Protein AF-A0A222FK74-F1 (afdb_monomer)

InterPro domains:
  IPR025362 Domain of unknown function DUF4266 [PF14086] (18-67)

pLDDT: mean 76.97, std 11.94, range [45.31, 91.12]

Organism: NCBI:txid1249553

Mean predicted aligned error: 10.37 Å

Sequence (67 aa):
MRILIPLLVLLATGCAQVQPWERGYLSEDVMAWEVDPMKSSLDRHIYFSKEGSSGGGQAAGGGCGCN

Solvent-accessible surface area (backbone atoms only — not comparable to full-atom values): 4440 Å² total; per-residue (Å²): 116,88,66,53,61,62,53,53,57,65,67,62,72,77,78,70,90,75,56,55,71,56,32,51,79,71,41,54,77,88,68,33,93,55,86,48,60,66,60,52,51,50,54,48,51,54,48,30,67,72,71,75,48,83,92,79,92,78,74,89,66,73,40,63,64,82,126

Foldseek 3Di:
DVPVVVVVVVVPVPDDDDDLQVLAVVDDLVQWPDVDVVVVVVVVVVVCVVVVHDDDDDDPTSHSNDD

Radius of gyration: 18.38 Å; Cα contacts (8 Å, |Δi|>4): 29; chains: 1; bounding box: 46×39×28 Å

Secondary structure (DSSP, 8-state):
-TTHHHHHHHHGGG-----TTTHHHH--GGG-S-S-HHHHHHHHHHHHHHHT--S------SSS---

Structure (mmCIF, N/CA/C/O backbone):
data_AF-A0A222FK74-F1
#
_entry.id   AF-A0A222FK74-F1
#
loop_
_atom_site.group_PDB
_atom_site.id
_atom_site.type_symbol
_atom_site.label_atom_id
_atom_site.label_alt_id
_atom_site.label_comp_id
_atom_site.label_asym_id
_atom_site.label_entity_id
_atom_site.label_seq_id
_atom_site.pdbx_PDB_ins_code
_atom_site.Cartn_x
_atom_site.Cartn_y
_atom_site.Cartn_z
_atom_site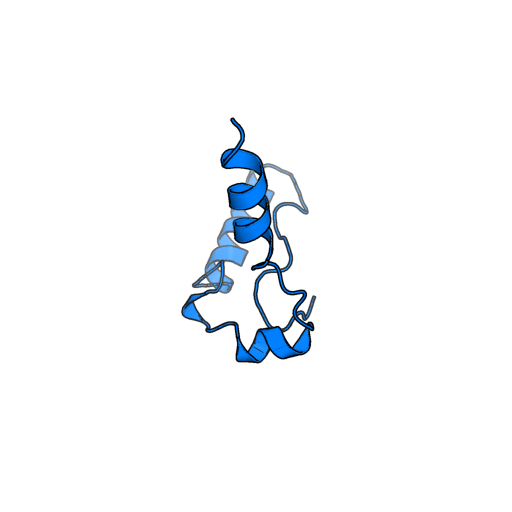.occupancy
_atom_site.B_iso_or_equiv
_atom_site.auth_seq_id
_atom_site.auth_comp_id
_atom_site.auth_asym_id
_atom_site.auth_atom_id
_atom_site.pdbx_PDB_model_num
ATOM 1 N N . MET A 1 1 ? -24.228 26.852 6.066 1.00 61.22 1 MET A N 1
ATOM 2 C CA . MET A 1 1 ? -23.134 26.483 7.002 1.00 61.22 1 MET A CA 1
ATOM 3 C C . MET A 1 1 ? -23.574 25.627 8.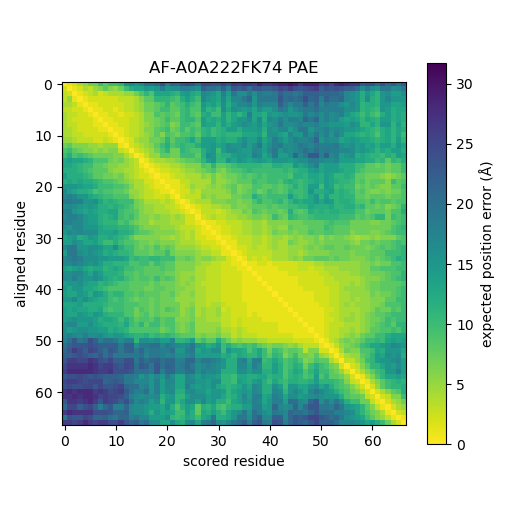190 1.00 61.22 1 MET A C 1
ATOM 5 O O . MET A 1 1 ? -22.866 24.682 8.492 1.00 61.22 1 MET A O 1
ATOM 9 N N . ARG A 1 2 ? -24.727 25.873 8.836 1.00 76.38 2 ARG A N 1
ATOM 10 C CA . ARG A 1 2 ? -25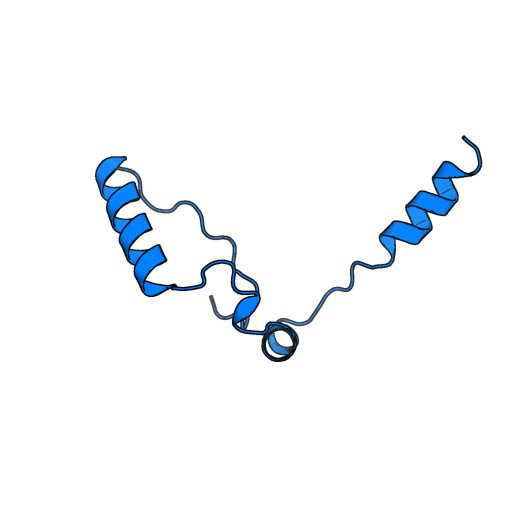.155 25.135 10.054 1.00 76.38 2 ARG A CA 1
ATOM 11 C C . ARG A 1 2 ? -25.323 23.612 9.880 1.00 76.38 2 ARG A C 1
ATOM 13 O O . ARG A 1 2 ? -25.183 22.884 10.847 1.00 76.38 2 ARG A O 1
ATOM 20 N N . ILE A 1 3 ? -25.570 23.144 8.655 1.00 85.25 3 ILE A N 1
ATOM 21 C CA . ILE A 1 3 ? -25.790 21.723 8.322 1.00 85.25 3 ILE A CA 1
ATOM 22 C C . ILE A 1 3 ? -24.502 20.975 7.933 1.00 85.25 3 ILE A C 1
ATOM 24 O O . ILE A 1 3 ? -24.484 19.752 7.931 1.00 85.25 3 ILE A O 1
ATOM 28 N N . LEU A 1 4 ? -23.415 21.690 7.619 1.00 88.38 4 LEU A N 1
ATOM 29 C CA . LEU A 1 4 ? -22.168 21.067 7.150 1.00 88.38 4 LEU A CA 1
ATOM 30 C C . LEU A 1 4 ? -21.414 20.361 8.282 1.00 88.38 4 LEU A C 1
ATOM 32 O O . LEU A 1 4 ? -20.840 19.301 8.070 1.00 88.38 4 LEU A O 1
ATOM 36 N N . ILE A 1 5 ? -21.457 20.930 9.489 1.00 88.25 5 ILE A N 1
ATOM 37 C CA . ILE A 1 5 ? -20.794 20.379 10.675 1.00 88.25 5 ILE A CA 1
ATOM 38 C C . ILE A 1 5 ? -21.377 19.009 11.071 1.00 88.25 5 ILE A C 1
ATOM 40 O O . ILE A 1 5 ? -20.599 18.063 11.172 1.00 88.25 5 ILE A O 1
ATOM 44 N N . PRO A 1 6 ? -22.705 18.835 11.246 1.00 90.19 6 PRO A N 1
ATOM 45 C CA . PRO A 1 6 ? -23.249 17.518 11.585 1.00 90.19 6 PRO A CA 1
ATOM 46 C C . PRO A 1 6 ? -23.075 16.491 10.455 1.00 90.19 6 PRO A C 1
ATOM 48 O O . PRO A 1 6 ? -22.852 15.318 10.738 1.00 90.19 6 PRO A O 1
ATOM 51 N N . LEU A 1 7 ? -23.113 16.916 9.186 1.00 90.31 7 LEU A N 1
ATOM 52 C CA . LEU A 1 7 ? -22.888 16.029 8.039 1.00 90.31 7 LEU A CA 1
ATOM 53 C C . LEU A 1 7 ? -21.458 15.465 8.016 1.00 90.31 7 LEU A C 1
ATOM 55 O O . LEU A 1 7 ? -21.269 14.276 7.775 1.00 90.31 7 LEU A O 1
ATOM 59 N N . LEU A 1 8 ? -20.459 16.302 8.310 1.00 88.62 8 LEU A N 1
ATOM 60 C CA . LEU A 1 8 ? -19.056 15.887 8.383 1.00 88.62 8 LEU A CA 1
ATOM 61 C C . LEU A 1 8 ? -18.818 14.870 9.511 1.00 88.62 8 LEU A C 1
ATOM 63 O O . LEU A 1 8 ? -18.098 13.895 9.321 1.00 88.62 8 LEU A O 1
ATOM 67 N N . VAL A 1 9 ? -19.454 15.075 10.670 1.00 87.81 9 VAL A N 1
ATOM 68 C CA . VAL A 1 9 ? -19.363 14.149 11.812 1.00 87.81 9 VAL A CA 1
ATOM 69 C C . VAL A 1 9 ? -19.961 12.785 11.463 1.00 87.81 9 VAL A C 1
ATOM 71 O O . VAL A 1 9 ? -19.391 11.763 11.834 1.00 87.81 9 VAL A O 1
ATOM 74 N N . LEU A 1 10 ? -21.063 12.753 10.706 1.00 87.62 10 LEU A N 1
ATOM 75 C CA . LEU A 1 10 ? -21.699 11.503 10.283 1.00 87.62 10 LEU A CA 1
ATOM 76 C C . LEU A 1 10 ? -20.816 10.679 9.329 1.00 87.62 10 LEU A C 1
ATOM 78 O O . LEU A 1 10 ? -20.855 9.456 9.367 1.00 87.62 10 LEU A O 1
ATOM 82 N N . LEU A 1 11 ? -20.015 11.342 8.491 1.00 86.50 11 LEU A N 1
ATOM 83 C CA . LEU A 1 11 ? -19.113 10.699 7.527 1.00 86.50 11 LEU A CA 1
ATOM 84 C C . LEU A 1 11 ? -17.843 10.122 8.179 1.00 86.50 11 LEU A C 1
ATOM 86 O O . LEU A 1 11 ? -17.205 9.245 7.604 1.00 86.50 11 LEU A O 1
ATOM 90 N N . ALA A 1 12 ? -17.471 10.595 9.371 1.00 83.94 12 ALA A N 1
ATOM 91 C CA . ALA A 1 12 ? -16.247 10.182 10.060 1.00 83.94 12 ALA A CA 1
ATOM 92 C C . ALA A 1 12 ? -16.391 8.884 10.883 1.00 83.94 12 ALA A C 1
ATOM 94 O O . ALA A 1 12 ? -15.393 8.358 11.371 1.00 83.94 12 ALA A O 1
ATOM 95 N N . THR A 1 13 ? -17.603 8.342 11.045 1.00 80.19 13 THR A N 1
ATOM 96 C CA . THR A 1 13 ? -17.863 7.160 11.894 1.00 80.19 13 THR A CA 1
ATOM 97 C C . THR A 1 13 ? -17.501 5.819 11.243 1.00 80.19 13 THR A C 1
ATOM 99 O O . THR A 1 13 ? -17.565 4.791 11.910 1.00 80.19 13 THR A O 1
ATOM 102 N N . GLY A 1 14 ? -17.099 5.805 9.966 1.00 71.56 14 GLY A N 1
ATOM 103 C CA . GLY A 1 14 ? -16.752 4.581 9.228 1.00 71.56 14 GLY A CA 1
ATOM 104 C C . GLY A 1 14 ? -15.331 4.048 9.457 1.00 71.56 14 GLY A C 1
ATOM 105 O O . GLY A 1 14 ? -15.025 2.936 9.036 1.00 71.56 14 GLY A O 1
ATOM 106 N N . CYS A 1 15 ? -14.451 4.812 10.110 1.00 72.75 15 CYS A N 1
ATOM 107 C CA . CYS A 1 15 ? -13.073 4.392 10.363 1.00 72.75 15 CYS A CA 1
ATOM 108 C C . CYS A 1 15 ? -12.999 3.500 11.612 1.00 72.75 15 CYS A C 1
ATOM 110 O O . CYS A 1 15 ? -12.832 3.996 12.725 1.00 72.75 15 CYS A O 1
ATOM 112 N N . ALA A 1 16 ? -13.117 2.182 11.431 1.00 76.38 16 ALA A N 1
ATOM 113 C CA . ALA A 1 16 ? -12.877 1.200 12.487 1.00 76.38 16 ALA A CA 1
ATOM 114 C C . ALA A 1 16 ? -11.424 0.705 12.448 1.00 76.38 16 ALA A C 1
ATOM 116 O O . ALA A 1 16 ? -10.910 0.328 11.394 1.00 76.38 16 ALA A O 1
ATOM 117 N N . GLN A 1 17 ? -10.760 0.685 13.605 1.00 77.56 17 GLN A N 1
ATOM 118 C CA . GLN A 1 17 ? -9.449 0.055 13.738 1.00 77.56 17 GLN A CA 1
ATOM 119 C C . GLN A 1 17 ? -9.629 -1.468 13.721 1.00 77.56 17 GLN A C 1
ATOM 121 O O . GLN A 1 17 ? -10.203 -2.030 14.650 1.00 77.56 17 GLN A O 1
ATOM 126 N N . VAL A 1 18 ? -9.126 -2.124 12.676 1.00 76.69 18 VAL A N 1
ATOM 127 C CA . VAL A 1 18 ? -9.200 -3.582 12.497 1.00 76.69 18 VAL A CA 1
ATOM 128 C C . VAL A 1 18 ? -7.929 -4.232 13.045 1.00 76.69 18 VAL A C 1
ATOM 130 O O . VAL A 1 18 ? -6.821 -3.715 12.849 1.00 76.69 18 VAL A O 1
ATOM 133 N N . GLN A 1 19 ? -8.064 -5.353 13.749 1.00 81.19 19 GLN A N 1
ATOM 134 C CA . GLN A 1 19 ? -6.920 -6.070 14.310 1.00 81.19 19 GLN A CA 1
ATOM 135 C C . GLN A 1 19 ? -6.112 -6.745 13.185 1.00 81.19 19 GLN A C 1
ATOM 137 O O . GLN A 1 19 ? -6.682 -7.168 12.176 1.00 81.19 19 GLN A O 1
ATOM 142 N N . PRO A 1 20 ? -4.776 -6.883 13.312 1.00 72.81 20 PRO A N 1
ATOM 143 C CA . PRO A 1 20 ? -3.939 -7.404 12.232 1.00 72.81 20 PRO A CA 1
ATOM 144 C C . PRO A 1 20 ? -4.376 -8.762 11.665 1.00 72.81 20 PRO A C 1
ATOM 146 O O . PRO A 1 20 ? -4.290 -8.941 10.455 1.00 72.81 20 PRO A O 1
ATOM 149 N N . TRP A 1 21 ? -4.871 -9.673 12.508 1.00 76.06 21 TRP A N 1
ATOM 150 C CA . TRP A 1 21 ? -5.332 -11.011 12.117 1.00 76.06 21 TRP A CA 1
ATOM 151 C C . TRP A 1 21 ? -6.730 -11.033 11.489 1.00 76.06 21 TRP A C 1
ATOM 153 O O . TRP A 1 21 ? -7.036 -11.944 10.726 1.00 76.06 21 TRP A O 1
ATOM 163 N N . GLU A 1 22 ? -7.573 -10.035 11.761 1.00 77.19 22 GLU A N 1
ATOM 164 C CA . GLU A 1 22 ? -8.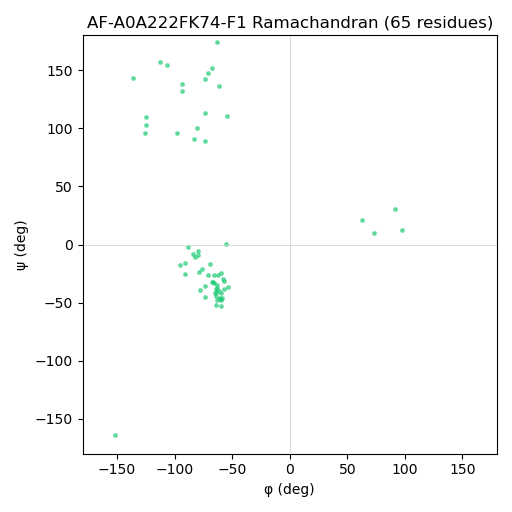895 -9.903 11.130 1.00 77.19 22 GLU A CA 1
ATOM 165 C C . GLU A 1 22 ? -8.764 -9.509 9.655 1.00 77.19 22 GLU A C 1
ATOM 167 O O . GLU A 1 22 ? -9.608 -9.871 8.836 1.00 77.19 22 GLU A O 1
ATOM 172 N N . ARG A 1 23 ? -7.661 -8.835 9.293 1.00 72.62 23 ARG A N 1
ATOM 173 C CA . ARG A 1 23 ? -7.371 -8.470 7.903 1.00 72.62 23 ARG A CA 1
ATOM 174 C C . ARG A 1 23 ? -7.327 -9.687 6.992 1.00 72.62 23 ARG A C 1
ATOM 176 O O . ARG A 1 23 ? -7.876 -9.596 5.912 1.00 72.62 23 ARG A O 1
ATOM 183 N N . GLY A 1 24 ? -6.795 -10.826 7.440 1.00 70.69 24 GLY A N 1
ATOM 184 C CA . GLY A 1 24 ? -6.746 -12.044 6.622 1.00 70.69 24 GLY A CA 1
ATOM 185 C C . GLY A 1 24 ? -8.118 -12.603 6.219 1.00 70.69 24 GLY A C 1
ATOM 186 O O . GLY A 1 24 ? -8.216 -13.255 5.189 1.00 70.69 24 GLY A O 1
ATOM 187 N N . TYR A 1 25 ? -9.175 -12.336 6.995 1.00 78.00 25 TYR A N 1
ATOM 188 C CA . TYR A 1 25 ? -10.545 -12.750 6.661 1.00 78.00 25 TYR A CA 1
ATOM 189 C C . TYR A 1 25 ? -11.311 -11.690 5.860 1.00 78.00 25 TYR A C 1
ATOM 191 O O . TYR A 1 25 ? -12.259 -12.024 5.156 1.00 78.00 25 TYR A O 1
ATOM 199 N N . LEU A 1 26 ? -10.926 -10.418 5.996 1.00 76.88 26 LEU A N 1
ATOM 200 C CA . LEU A 1 26 ? -11.571 -9.272 5.347 1.00 76.88 26 LEU A CA 1
ATOM 201 C C . LEU A 1 26 ? -10.887 -8.852 4.034 1.00 76.88 26 LEU A C 1
ATOM 203 O O . LEU A 1 26 ? -11.485 -8.113 3.258 1.00 76.88 26 LEU A O 1
ATOM 207 N N . SER A 1 27 ? -9.645 -9.279 3.787 1.00 75.94 27 SER A N 1
ATOM 208 C CA . SER A 1 27 ? -8.889 -8.992 2.566 1.00 75.94 27 SER A CA 1
ATOM 209 C C . SER A 1 27 ? -8.992 -10.161 1.591 1.00 75.94 27 SER A C 1
ATOM 211 O O . SER A 1 27 ? -8.229 -11.122 1.693 1.00 75.94 27 SER A O 1
ATOM 213 N N . GLU A 1 28 ? -9.924 -10.086 0.645 1.00 78.56 28 GLU A N 1
ATOM 214 C CA . GLU A 1 28 ? -9.942 -11.021 -0.483 1.00 78.56 28 GLU A CA 1
ATOM 215 C C . GLU A 1 28 ?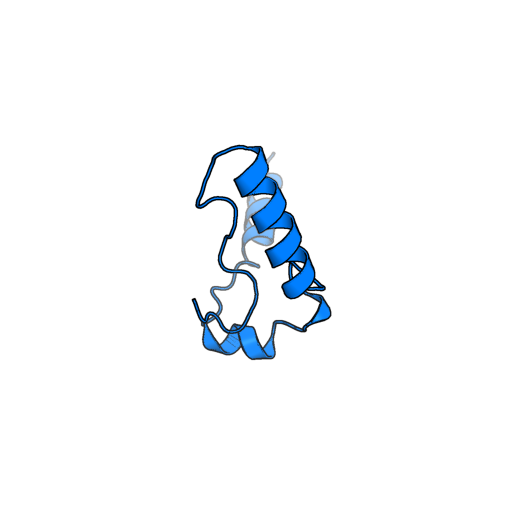 -8.726 -10.780 -1.392 1.00 78.56 28 GLU A C 1
ATOM 217 O O . GLU A 1 28 ? -8.255 -9.647 -1.516 1.00 78.56 28 GLU A O 1
ATOM 222 N N . ASP A 1 29 ? -8.257 -11.817 -2.089 1.00 75.81 29 ASP A N 1
ATOM 223 C CA . ASP A 1 29 ? -7.079 -11.731 -2.969 1.00 75.81 29 ASP A CA 1
ATOM 224 C C . ASP A 1 29 ? -7.224 -10.651 -4.057 1.00 75.81 29 ASP A C 1
ATOM 226 O O . ASP A 1 29 ? -6.256 -9.997 -4.438 1.00 75.81 29 ASP A O 1
ATOM 230 N N . VAL A 1 30 ? -8.453 -10.397 -4.521 1.00 79.81 30 VAL A N 1
ATOM 231 C CA . VAL A 1 30 ? -8.763 -9.354 -5.517 1.00 79.81 30 VAL A CA 1
ATOM 232 C C . VAL A 1 30 ? -8.604 -7.926 -4.984 1.00 79.81 30 VAL A C 1
ATOM 234 O O . VAL A 1 30 ? -8.545 -6.984 -5.772 1.00 79.81 30 VAL A O 1
ATOM 237 N N . MET A 1 31 ? -8.548 -7.751 -3.662 1.00 77.06 31 MET A N 1
ATOM 238 C CA . MET A 1 31 ? -8.334 -6.458 -3.004 1.00 77.06 31 MET A CA 1
ATOM 239 C C . MET A 1 31 ? -6.844 -6.147 -2.806 1.00 77.06 31 MET A C 1
ATOM 241 O O . MET A 1 31 ? -6.504 -5.082 -2.282 1.00 77.06 31 MET A O 1
ATOM 245 N N . ALA A 1 32 ? -5.946 -7.060 -3.195 1.00 77.44 32 ALA A N 1
ATOM 246 C CA . ALA A 1 32 ? -4.514 -6.834 -3.117 1.00 77.44 32 ALA A CA 1
ATOM 247 C C . ALA A 1 32 ? -4.102 -5.646 -4.000 1.00 77.44 32 ALA A C 1
ATOM 249 O O . ALA A 1 32 ? -4.515 -5.523 -5.152 1.00 77.44 32 ALA A O 1
ATOM 250 N N . TRP A 1 33 ? -3.226 -4.788 -3.469 1.00 76.38 33 TRP A N 1
ATOM 251 C CA . TRP A 1 33 ? -2.635 -3.675 -4.226 1.00 76.38 33 TRP A CA 1
ATOM 252 C C . TRP A 1 33 ? -1.884 -4.144 -5.473 1.00 76.38 33 TRP A C 1
ATOM 254 O O . TRP A 1 33 ? -1.795 -3.415 -6.456 1.00 76.38 33 TRP A O 1
ATOM 264 N N . GLU A 1 34 ? -1.340 -5.357 -5.409 1.00 79.38 34 GLU A N 1
ATOM 265 C CA . GLU A 1 34 ? -0.577 -5.993 -6.469 1.00 79.38 34 GLU A CA 1
ATOM 266 C C . GLU A 1 34 ? -1.211 -7.344 -6.774 1.00 79.38 34 GLU A C 1
ATOM 268 O O . GLU A 1 34 ? -1.131 -8.273 -5.971 1.00 79.38 34 GLU A O 1
ATOM 273 N N . VAL A 1 35 ? -1.837 -7.444 -7.945 1.00 79.19 35 VAL A N 1
ATOM 274 C CA . VAL A 1 35 ? -2.508 -8.669 -8.408 1.00 79.19 35 VAL A CA 1
ATOM 275 C C . VAL A 1 35 ? -1.494 -9.787 -8.678 1.00 79.19 35 VAL A C 1
ATOM 277 O O . VAL A 1 35 ? -1.789 -10.961 -8.480 1.00 79.19 35 VAL A O 1
ATOM 280 N N . ASP A 1 36 ? -0.285 -9.420 -9.110 1.00 86.25 36 ASP A N 1
ATOM 281 C CA . ASP A 1 36 ? 0.835 -10.336 -9.312 1.00 86.25 36 ASP A CA 1
ATOM 282 C C . ASP A 1 36 ? 2.060 -9.830 -8.525 1.00 86.25 36 ASP A C 1
ATOM 284 O O . ASP A 1 36 ? 2.815 -8.974 -9.008 1.00 86.25 36 ASP A O 1
ATOM 288 N N . PRO A 1 37 ? 2.285 -10.345 -7.303 1.00 80.69 37 PRO A N 1
ATOM 289 C CA . PRO A 1 37 ? 3.390 -9.901 -6.462 1.00 80.69 37 PRO A CA 1
ATOM 290 C C . PRO A 1 37 ? 4.761 -10.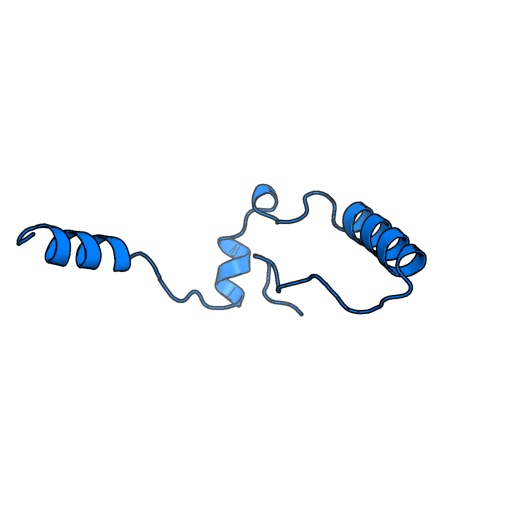257 -7.053 1.00 80.69 37 PRO A C 1
ATOM 292 O O . PRO A 1 37 ? 5.744 -9.563 -6.778 1.00 80.69 37 PRO A O 1
ATOM 295 N N . MET A 1 38 ? 4.850 -11.304 -7.881 1.00 87.44 38 MET A N 1
ATOM 296 C CA . MET A 1 38 ? 6.106 -11.710 -8.508 1.00 87.44 38 MET A CA 1
ATOM 297 C C . MET A 1 38 ? 6.490 -10.738 -9.620 1.00 87.44 38 MET A C 1
ATOM 299 O O . MET A 1 38 ? 7.629 -10.263 -9.660 1.00 87.44 38 MET A O 1
ATOM 303 N N . LYS A 1 39 ? 5.523 -10.373 -10.465 1.00 90.69 39 LYS A N 1
ATOM 304 C CA . LYS A 1 39 ? 5.705 -9.332 -11.476 1.00 90.69 39 LYS A CA 1
ATOM 305 C C . LYS A 1 39 ? 6.040 -7.981 -10.844 1.00 90.69 39 LYS A C 1
ATOM 307 O O . LYS A 1 39 ? 7.010 -7.356 -11.261 1.00 90.69 39 LYS A O 1
ATOM 312 N N . SER A 1 40 ? 5.303 -7.562 -9.814 1.00 87.62 40 SER A N 1
ATOM 313 C CA . SER A 1 40 ? 5.567 -6.300 -9.105 1.00 87.62 40 SER A CA 1
ATOM 314 C C . SER A 1 40 ? 6.970 -6.259 -8.486 1.00 87.62 40 SER A C 1
ATOM 316 O O . SER A 1 40 ? 7.684 -5.258 -8.595 1.00 87.62 40 SER A O 1
ATOM 318 N N . SER A 1 41 ? 7.414 -7.371 -7.889 1.00 86.12 41 SER A N 1
ATOM 319 C CA . SER A 1 41 ? 8.774 -7.509 -7.358 1.00 86.12 41 SER A CA 1
ATOM 320 C C . SER A 1 41 ? 9.837 -7.343 -8.449 1.00 86.12 41 SER A C 1
ATOM 322 O O . SER A 1 41 ? 10.795 -6.586 -8.271 1.00 86.12 41 SER A O 1
ATOM 324 N N . LEU A 1 42 ? 9.642 -7.991 -9.603 1.00 90.62 42 LEU A N 1
ATOM 325 C CA . LEU A 1 42 ? 10.542 -7.874 -10.749 1.00 90.62 42 LEU A CA 1
ATOM 326 C C . LEU A 1 42 ? 10.582 -6.444 -11.306 1.00 90.62 42 LEU A C 1
ATOM 328 O O . LEU A 1 42 ? 11.667 -5.895 -11.505 1.00 90.62 42 LEU A O 1
ATOM 332 N N . ASP A 1 43 ? 9.419 -5.829 -11.520 1.00 90.00 43 ASP A N 1
ATOM 333 C CA . ASP A 1 43 ? 9.310 -4.472 -12.061 1.00 90.00 43 ASP A CA 1
ATOM 334 C C . ASP A 1 43 ? 9.987 -3.453 -11.121 1.00 90.00 43 ASP A C 1
ATOM 336 O O . ASP A 1 43 ? 10.740 -2.586 -11.578 1.00 90.00 43 ASP A O 1
ATOM 340 N N . ARG A 1 44 ? 9.834 -3.616 -9.797 1.00 86.38 44 ARG A N 1
ATOM 341 C CA . ARG A 1 44 ? 10.571 -2.818 -8.801 1.00 86.38 44 ARG A CA 1
ATOM 342 C C . ARG A 1 44 ? 12.072 -3.047 -8.853 1.00 86.38 44 ARG A C 1
ATOM 344 O O . ARG A 1 44 ? 12.822 -2.076 -8.772 1.00 86.38 44 ARG A O 1
ATOM 351 N N . HIS A 1 45 ? 12.521 -4.296 -8.967 1.00 88.81 45 HIS A N 1
ATOM 352 C CA . HIS A 1 45 ? 13.949 -4.584 -9.057 1.00 88.81 45 HIS A CA 1
ATOM 353 C C . HIS A 1 45 ? 14.569 -3.870 -10.262 1.00 88.81 45 HIS A C 1
ATOM 355 O O . HIS A 1 45 ? 15.574 -3.176 -10.112 1.00 88.81 45 HIS A O 1
ATOM 361 N N . ILE A 1 46 ? 13.909 -3.947 -11.421 1.00 91.12 46 ILE A N 1
ATOM 362 C CA . ILE A 1 46 ? 14.320 -3.246 -12.641 1.00 91.12 46 ILE A CA 1
ATOM 363 C C . ILE A 1 46 ? 14.349 -1.729 -12.421 1.00 91.12 46 ILE A C 1
ATOM 365 O O . ILE A 1 46 ? 15.326 -1.081 -12.797 1.00 91.12 46 ILE A O 1
ATOM 369 N N . TYR A 1 47 ? 13.298 -1.161 -11.827 1.00 89.44 47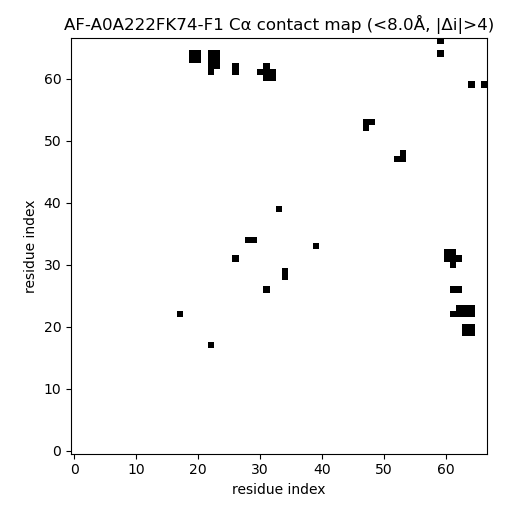 TYR A N 1
ATOM 370 C CA . TYR A 1 47 ? 13.199 0.276 -11.572 1.00 89.44 47 TYR A CA 1
ATOM 371 C C . TYR A 1 47 ? 14.342 0.777 -10.682 1.00 89.44 47 TYR A C 1
ATOM 373 O O . TYR A 1 47 ? 15.082 1.676 -11.074 1.00 89.44 47 TYR A O 1
ATOM 381 N N . PHE A 1 48 ? 14.555 0.146 -9.526 1.00 87.75 48 PHE A N 1
ATOM 382 C CA . PHE A 1 48 ? 15.609 0.533 -8.585 1.00 87.75 48 PHE A CA 1
ATOM 383 C C . PHE A 1 48 ? 17.012 0.372 -9.166 1.00 87.75 48 PHE A C 1
ATOM 385 O O . PHE A 1 48 ? 17.866 1.237 -8.971 1.00 87.75 48 PHE A O 1
ATOM 392 N N . SER A 1 49 ? 17.235 -0.683 -9.953 1.00 89.62 49 SER A N 1
ATOM 393 C CA . SER A 1 49 ? 18.491 -0.858 -10.681 1.00 89.62 49 SER A CA 1
ATOM 394 C C . SER A 1 49 ? 18.740 0.246 -11.710 1.00 89.62 49 SER A C 1
ATOM 396 O O . SER A 1 49 ? 19.889 0.638 -11.897 1.00 89.62 49 SER A O 1
ATOM 398 N N . LYS A 1 50 ? 17.696 0.763 -12.368 1.00 90.56 50 LYS A N 1
ATOM 399 C CA . LYS A 1 50 ? 17.818 1.850 -13.354 1.00 90.56 50 LYS A CA 1
ATOM 400 C C . LYS A 1 50 ? 17.996 3.223 -12.712 1.00 90.56 50 LYS A C 1
ATOM 402 O O . LYS A 1 50 ? 18.792 4.014 -13.202 1.00 90.56 50 LYS A O 1
ATOM 407 N N . GLU A 1 51 ? 17.291 3.481 -11.619 1.00 88.50 51 GLU A N 1
ATOM 408 C CA . GLU A 1 51 ? 17.360 4.751 -10.888 1.00 88.50 51 GLU A CA 1
ATOM 409 C C . GLU A 1 51 ? 18.587 4.845 -9.964 1.00 88.50 51 GLU A C 1
ATOM 411 O O . GLU A 1 51 ? 18.846 5.895 -9.381 1.00 88.50 51 GLU A O 1
ATOM 416 N N . GLY A 1 52 ? 19.334 3.750 -9.775 1.00 85.31 52 GLY A N 1
ATOM 417 C CA . GLY A 1 52 ? 20.465 3.702 -8.843 1.00 85.31 52 GLY A CA 1
ATOM 418 C C . GLY A 1 52 ? 20.059 3.933 -7.382 1.00 85.31 52 GLY A C 1
ATOM 419 O O . GLY A 1 52 ? 20.889 4.316 -6.560 1.00 85.31 52 GLY A O 1
ATOM 420 N N . SER A 1 53 ? 18.783 3.722 -7.054 1.00 75.69 53 SER A N 1
ATOM 421 C CA . SER A 1 53 ? 18.222 3.909 -5.715 1.00 75.69 53 SER A CA 1
ATOM 422 C C . SER A 1 53 ? 17.797 2.569 -5.120 1.00 75.69 53 SER A C 1
ATOM 424 O O . SER A 1 53 ? 17.561 1.603 -5.838 1.00 75.69 53 SER A O 1
ATOM 426 N N . SER A 1 54 ? 17.720 2.476 -3.793 1.00 69.50 54 SER A N 1
ATOM 427 C CA . SER A 1 54 ? 17.228 1.281 -3.101 1.00 69.5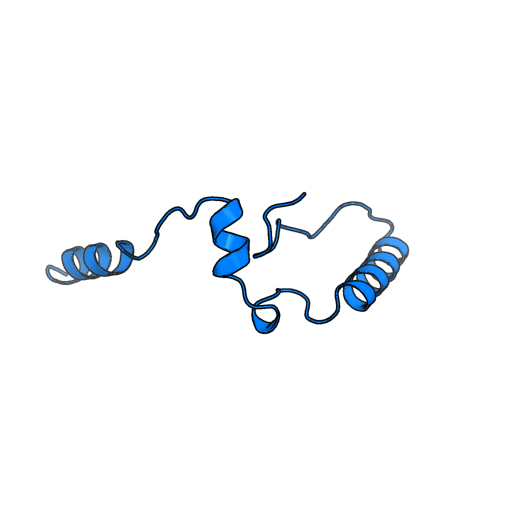0 54 SER A CA 1
ATOM 428 C C . SER A 1 54 ? 16.277 1.672 -1.971 1.00 69.50 54 SER A C 1
ATOM 430 O O . SER A 1 54 ? 16.480 2.686 -1.309 1.00 69.50 54 SER A O 1
ATOM 432 N N . GLY A 1 55 ? 15.227 0.870 -1.756 1.00 63.56 55 GLY A N 1
ATOM 433 C CA . GLY A 1 55 ? 14.410 0.944 -0.538 1.00 63.56 55 GLY A CA 1
ATOM 434 C C . GLY A 1 55 ? 13.183 1.868 -0.558 1.00 63.56 55 GLY A C 1
ATOM 435 O O . GLY A 1 55 ? 12.809 2.378 0.493 1.00 63.56 55 GLY A O 1
ATOM 436 N N . GLY A 1 56 ? 12.525 2.078 -1.701 1.00 67.50 56 GLY A N 1
ATOM 437 C CA . GLY A 1 56 ? 11.278 2.858 -1.775 1.00 67.50 56 GLY A CA 1
ATOM 438 C C . GLY A 1 56 ? 10.007 2.023 -1.999 1.00 67.50 56 GLY A C 1
ATOM 439 O O . GLY A 1 56 ? 10.044 0.966 -2.622 1.00 67.50 56 GLY A O 1
ATOM 440 N N . GLY A 1 57 ? 8.854 2.544 -1.565 1.00 61.84 57 GLY A N 1
ATOM 441 C CA . GLY A 1 57 ? 7.580 2.309 -2.265 1.00 61.84 57 GLY A CA 1
ATOM 442 C C . GLY A 1 57 ? 6.640 1.215 -1.757 1.00 61.84 57 GLY A C 1
ATOM 443 O O . GLY A 1 57 ? 5.695 0.894 -2.470 1.00 61.84 57 GLY A O 1
ATOM 444 N N . GLN A 1 58 ? 6.839 0.647 -0.565 1.00 59.41 58 GLN A N 1
ATOM 445 C CA . GLN A 1 58 ? 5.905 -0.353 -0.032 1.00 59.41 58 GLN A CA 1
ATOM 446 C C . GLN A 1 58 ? 5.389 0.066 1.345 1.00 59.41 58 GLN A C 1
ATOM 448 O O . GLN A 1 58 ? 6.086 -0.046 2.349 1.00 59.41 58 GLN A O 1
ATOM 453 N N . ALA A 1 59 ? 4.153 0.565 1.387 1.00 57.94 59 ALA A N 1
ATOM 454 C CA . ALA A 1 59 ? 3.359 0.505 2.607 1.00 57.94 59 ALA A CA 1
ATOM 455 C C . ALA A 1 59 ? 2.896 -0.947 2.786 1.00 57.94 59 ALA A C 1
ATOM 457 O O . ALA A 1 59 ? 2.588 -1.609 1.794 1.00 57.94 59 ALA A O 1
ATOM 458 N N . ALA A 1 60 ? 2.849 -1.447 4.024 1.00 57.94 60 ALA A N 1
ATOM 459 C CA . ALA A 1 60 ? 2.286 -2.766 4.297 1.00 57.94 60 ALA A CA 1
ATOM 460 C C . ALA A 1 60 ? 0.859 -2.814 3.724 1.00 57.94 60 ALA A C 1
ATOM 462 O O . ALA A 1 60 ? -0.024 -2.085 4.181 1.00 57.94 60 ALA A O 1
ATOM 463 N N . GLY A 1 61 ? 0.666 -3.608 2.669 1.00 59.91 61 GLY A N 1
ATOM 464 C CA . GLY A 1 61 ? -0.611 -3.723 1.977 1.00 59.91 61 GLY A CA 1
ATOM 465 C C . GLY A 1 61 ? -1.722 -4.291 2.868 1.00 59.91 61 GLY A C 1
ATOM 466 O O . GLY A 1 61 ? -1.497 -4.715 4.005 1.00 59.91 61 GLY A O 1
ATOM 467 N N . GLY A 1 62 ? -2.945 -4.321 2.336 1.00 53.44 62 GLY A N 1
ATOM 468 C CA . GLY A 1 62 ? -4.062 -5.041 2.949 1.00 53.44 62 GLY A CA 1
ATOM 469 C C . GLY A 1 62 ? -3.882 -6.548 2.763 1.00 53.44 62 GLY A C 1
ATOM 470 O O . GLY A 1 62 ? -4.302 -7.087 1.753 1.00 53.44 62 GLY A O 1
ATOM 471 N N . GLY A 1 63 ? -3.203 -7.204 3.701 1.00 58.84 63 GLY A N 1
ATOM 472 C CA . GLY A 1 63 ? -3.009 -8.661 3.761 1.00 58.84 63 GLY A CA 1
ATOM 473 C C . GLY A 1 63 ? -2.830 -9.117 5.214 1.00 58.84 63 GLY A C 1
ATOM 474 O O . GLY A 1 63 ? -3.102 -8.319 6.115 1.00 58.84 63 GLY A O 1
ATOM 475 N N . CYS A 1 64 ? -2.327 -10.341 5.473 1.00 56.28 64 CYS A N 1
ATOM 476 C CA . CYS A 1 64 ? -2.220 -10.953 6.827 1.00 56.28 64 CYS A CA 1
ATOM 477 C C . CYS A 1 64 ? -1.447 -10.148 7.887 1.00 56.28 64 CYS A C 1
ATOM 479 O O . CYS A 1 64 ? -1.299 -10.596 9.019 1.00 56.28 64 CYS A O 1
ATOM 481 N N . GLY A 1 65 ? -0.933 -8.964 7.546 1.00 52.75 65 GLY A N 1
ATOM 482 C CA . GLY A 1 65 ? -0.171 -8.114 8.448 1.00 52.75 65 GLY A CA 1
ATOM 483 C C . GLY A 1 65 ? 1.230 -8.639 8.724 1.00 52.75 65 GLY A C 1
ATOM 484 O O . GLY A 1 65 ? 1.900 -8.113 9.606 1.00 52.75 65 GLY A O 1
ATOM 485 N N . CYS A 1 66 ? 1.655 -9.654 7.981 1.00 45.84 66 CYS A N 1
ATOM 486 C CA . CYS A 1 66 ? 2.972 -10.241 8.065 1.00 45.84 66 CYS A CA 1
ATOM 487 C C . CYS A 1 66 ? 3.937 -9.346 7.261 1.00 45.84 66 CYS A C 1
ATOM 489 O O . CYS A 1 66 ? 3.915 -9.375 6.032 1.00 45.84 66 CYS A O 1
ATOM 491 N N . ASN A 1 67 ? 4.689 -8.490 7.962 1.00 45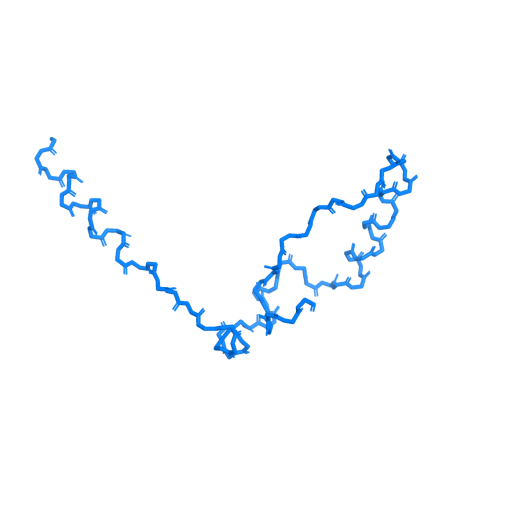.31 67 ASN A N 1
ATOM 492 C CA . ASN A 1 67 ? 5.923 -7.875 7.451 1.00 45.31 67 ASN A CA 1
ATOM 493 C C . ASN A 1 67 ? 7.084 -8.838 7.692 1.00 45.31 67 ASN A C 1
ATOM 495 O O . ASN A 1 67 ? 7.129 -9.395 8.814 1.00 45.31 67 ASN A O 1
#